Protein AF-A0A6I2ZTN4-F1 (afdb_monomer_lite)

Foldseek 3Di:
DDDDDDDDDDDDPDPDDDPPDDPPPVVVVVVVVVVVVVVVVVVVVCCVPPPDDPDDDPPHDPDPCLVVVLCVLVVVLVVVLVVAPDLVPDPDPVSSVVNVVVNVVSVVVSVVVSVVD

pLDDT: mean 83.24, std 17.95, range [37.41, 98.5]

Sequence (117 aa):
MEAPDTSSNPPPVGAEPDDQQAPPKRRRFTYFITLFAILALMGGWVYLIFFYDPGLMIDELADPTFPTQAEKICAASVAEIEKLPLANLASTPAERAGNVETSNTILRQMIQDLRPI

Secondary structure (DSSP, 8-state):
---------------------PPPHHHHHHHHHHHHHHHHHHHHHHHHHHT---SS-TTS-S-TTHHHHHHHHHHHHHHHHTTSPPGGG-SSHHHHHHHHHHHHHHHHHHHHHHTT-

Structure (mmCIF, N/CA/C/O backbone):
data_AF-A0A6I2ZTN4-F1
#
_entry.id   AF-A0A6I2ZTN4-F1
#
loop_
_atom_site.group_PDB
_atom_site.id
_atom_site.type_symbol
_atom_site.label_atom_id
_atom_site.label_alt_id
_atom_site.label_comp_id
_atom_site.label_asym_id
_atom_site.label_entity_id
_atom_site.label_seq_id
_atom_site.pdbx_PDB_ins_code
_atom_site.Cartn_x
_atom_site.Cartn_y
_atom_site.Cartn_z
_atom_site.occupancy
_atom_site.B_iso_or_equiv
_atom_site.auth_seq_id
_atom_site.auth_comp_id
_atom_site.auth_asym_id
_atom_site.auth_atom_id
_atom_site.pdbx_PDB_model_num
ATOM 1 N N . MET A 1 1 ? 25.874 -22.462 -121.476 1.00 37.41 1 MET A N 1
ATOM 2 C CA . MET A 1 1 ? 27.154 -22.504 -120.745 1.00 37.41 1 MET A CA 1
ATOM 3 C C . MET A 1 1 ? 26.843 -22.270 -119.281 1.00 37.41 1 MET A C 1
ATOM 5 O O . MET A 1 1 ? 26.095 -21.343 -119.009 1.00 37.41 1 MET A O 1
ATOM 9 N N . GLU A 1 2 ? 27.348 -23.180 -118.447 1.00 40.94 2 GLU A N 1
ATOM 10 C CA . GLU A 1 2 ? 27.445 -23.233 -116.978 1.00 40.94 2 GLU A CA 1
ATOM 11 C C . GLU A 1 2 ? 26.260 -22.909 -116.036 1.00 40.94 2 GLU A C 1
ATOM 13 O O . GLU A 1 2 ? 25.616 -21.869 -116.105 1.00 40.94 2 GLU A O 1
ATOM 18 N N . ALA A 1 3 ? 26.084 -23.806 -115.058 1.00 48.31 3 ALA A N 1
ATOM 19 C CA . ALA A 1 3 ? 25.526 -23.589 -113.710 1.00 48.31 3 ALA A CA 1
ATOM 20 C C . ALA A 1 3 ? 26.700 -23.629 -112.687 1.00 48.31 3 ALA A C 1
ATOM 22 O O . ALA A 1 3 ? 27.813 -23.910 -113.142 1.00 48.31 3 ALA A O 1
ATOM 23 N N . PRO A 1 4 ? 26.532 -23.566 -111.340 1.00 69.12 4 PRO A N 1
ATOM 24 C CA . PRO A 1 4 ? 25.522 -22.969 -110.436 1.00 69.12 4 PRO A CA 1
ATOM 25 C C . PRO A 1 4 ? 26.177 -22.093 -109.315 1.00 69.12 4 PRO A C 1
ATOM 27 O O . PRO A 1 4 ? 27.392 -21.975 -109.268 1.00 69.12 4 PRO A O 1
ATOM 30 N N . ASP A 1 5 ? 25.398 -21.527 -108.376 1.00 42.06 5 ASP A N 1
ATOM 31 C CA . ASP A 1 5 ? 25.726 -21.598 -106.932 1.00 42.06 5 ASP A CA 1
ATOM 32 C C . ASP A 1 5 ? 24.545 -21.194 -106.023 1.00 42.06 5 ASP A C 1
ATOM 34 O O . ASP A 1 5 ? 23.751 -20.300 -106.313 1.00 42.06 5 ASP A O 1
ATOM 38 N N . THR A 1 6 ? 24.419 -21.933 -104.925 1.00 55.00 6 THR A N 1
ATOM 39 C CA . THR A 1 6 ? 23.403 -21.888 -103.859 1.00 55.00 6 THR A CA 1
ATOM 40 C C . THR A 1 6 ? 23.618 -20.743 -102.857 1.00 55.00 6 THR A C 1
ATOM 42 O O . THR A 1 6 ? 24.769 -20.508 -102.521 1.00 55.00 6 THR A O 1
ATOM 45 N N . SER A 1 7 ? 22.559 -20.143 -102.269 1.00 51.06 7 SER A N 1
ATOM 46 C CA . SER A 1 7 ? 22.416 -19.939 -100.796 1.00 51.06 7 SER A CA 1
ATOM 47 C C . SER A 1 7 ? 21.146 -19.151 -100.372 1.00 51.06 7 SER A C 1
ATOM 49 O O . SER A 1 7 ? 21.017 -17.963 -100.634 1.00 51.06 7 SER A O 1
ATOM 51 N N . SER A 1 8 ? 20.256 -19.835 -99.637 1.00 50.38 8 SER A N 1
ATOM 52 C CA . SER A 1 8 ? 19.590 -19.446 -98.366 1.00 50.38 8 SER A CA 1
ATOM 53 C C . SER A 1 8 ? 18.751 -18.147 -98.161 1.00 50.38 8 SER A C 1
ATOM 55 O O . SER A 1 8 ? 19.308 -17.062 -98.012 1.00 50.38 8 SER A O 1
ATOM 57 N N . ASN A 1 9 ? 17.478 -18.384 -97.772 1.00 56.47 9 ASN A N 1
ATOM 58 C CA . ASN A 1 9 ? 16.727 -17.851 -96.595 1.00 56.47 9 ASN A CA 1
ATOM 59 C C . ASN A 1 9 ? 15.637 -16.733 -96.755 1.00 56.47 9 ASN A C 1
ATOM 61 O O . ASN A 1 9 ? 15.630 -16.056 -97.775 1.00 56.47 9 ASN A O 1
ATOM 65 N N . PRO A 1 10 ? 14.655 -16.591 -95.810 1.00 61.75 10 PRO A N 1
ATOM 66 C CA . PRO A 1 10 ? 13.225 -16.963 -95.970 1.00 61.75 10 PRO A CA 1
ATOM 67 C C . PRO A 1 10 ? 12.239 -15.771 -95.619 1.00 61.75 10 PRO A C 1
ATOM 69 O O . PRO A 1 10 ? 12.687 -14.630 -95.700 1.00 61.75 10 PRO A O 1
ATOM 72 N N . PRO A 1 11 ? 10.914 -15.938 -95.320 1.00 56.41 11 PRO A N 1
ATOM 73 C CA . PRO A 1 11 ? 9.824 -15.001 -95.701 1.00 56.41 11 PRO A CA 1
ATOM 74 C C . PRO A 1 11 ? 9.444 -13.919 -94.632 1.00 56.41 11 PRO A C 1
ATOM 76 O O . PRO A 1 11 ? 10.148 -13.781 -93.635 1.00 56.41 11 PRO A O 1
ATOM 79 N N . PRO A 1 12 ? 8.379 -13.102 -94.843 1.00 53.00 12 PRO A N 1
ATOM 80 C CA . PRO A 1 12 ? 8.416 -11.640 -94.701 1.00 53.00 12 PRO A CA 1
ATOM 81 C C . PRO A 1 12 ? 8.537 -11.137 -93.245 1.00 53.00 12 PRO A C 1
ATOM 83 O O . PRO A 1 12 ? 7.762 -11.513 -92.366 1.00 53.00 12 PRO A O 1
ATOM 86 N N . VAL A 1 13 ? 9.464 -10.207 -92.999 1.00 51.91 13 VAL A N 1
ATOM 87 C CA . VAL A 1 13 ? 9.596 -9.510 -91.710 1.00 51.91 13 VAL A CA 1
ATOM 88 C C . VAL A 1 13 ? 8.655 -8.309 -91.695 1.00 51.91 13 VAL A C 1
ATOM 90 O O . VAL A 1 13 ? 8.952 -7.249 -92.237 1.00 51.91 13 VAL A O 1
ATOM 93 N N . GLY A 1 14 ? 7.498 -8.514 -91.081 1.00 49.34 14 GLY A N 1
ATOM 94 C CA . GLY A 1 14 ? 6.516 -7.477 -90.782 1.00 49.34 14 GLY A CA 1
ATOM 95 C C . GLY A 1 14 ? 5.596 -7.889 -89.636 1.00 49.34 14 GLY A C 1
ATOM 96 O O . GLY A 1 14 ? 4.419 -7.556 -89.650 1.00 49.34 14 GLY A O 1
ATOM 97 N N . ALA A 1 15 ? 6.106 -8.670 -88.681 1.00 56.41 15 ALA A N 1
ATOM 98 C CA . ALA A 1 15 ? 5.506 -8.740 -87.358 1.00 56.41 15 ALA A CA 1
ATOM 99 C C . ALA A 1 15 ? 5.918 -7.456 -86.630 1.00 56.41 15 ALA A C 1
ATOM 101 O O . ALA A 1 15 ? 7.099 -7.276 -86.323 1.00 56.41 15 ALA A O 1
ATOM 102 N N . GLU A 1 16 ? 4.970 -6.542 -86.428 1.00 53.91 16 GLU A N 1
ATOM 103 C CA . GLU A 1 16 ? 5.158 -5.411 -85.523 1.00 53.91 16 GLU A CA 1
ATOM 104 C C . GLU A 1 16 ? 5.586 -5.940 -84.145 1.00 53.91 16 GLU A C 1
ATOM 106 O O . GLU A 1 16 ? 4.938 -6.842 -83.601 1.00 53.91 16 GLU A O 1
ATOM 111 N N . PRO A 1 17 ? 6.692 -5.434 -83.579 1.00 45.75 17 PRO A N 1
ATOM 112 C CA . PRO A 1 17 ? 7.083 -5.783 -82.234 1.00 45.75 17 PRO A CA 1
ATOM 113 C C . PRO A 1 17 ? 6.206 -5.010 -81.246 1.00 45.75 17 PRO A C 1
ATOM 115 O O . PRO A 1 17 ? 6.247 -3.787 -81.186 1.00 45.75 17 PRO A O 1
ATOM 118 N N . ASP A 1 18 ? 5.440 -5.774 -80.474 1.00 47.97 18 ASP A N 1
ATOM 119 C CA . ASP A 1 18 ? 5.418 -5.701 -79.013 1.00 47.97 18 ASP A CA 1
ATOM 120 C C . ASP A 1 18 ? 5.337 -4.287 -78.404 1.00 47.97 18 ASP A C 1
ATOM 122 O O . ASP A 1 18 ? 6.349 -3.637 -78.128 1.00 47.97 18 ASP A O 1
ATOM 126 N N . ASP A 1 19 ? 4.109 -3.856 -78.103 1.00 52.66 19 ASP A N 1
ATOM 127 C CA . ASP A 1 19 ? 3.814 -2.754 -77.184 1.00 52.66 19 ASP A CA 1
ATOM 128 C C . ASP A 1 19 ? 4.236 -3.124 -75.742 1.00 52.66 19 ASP A C 1
ATOM 130 O O . ASP A 1 19 ? 3.423 -3.249 -74.822 1.00 52.66 19 ASP A O 1
ATOM 134 N N . GLN A 1 20 ? 5.541 -3.267 -75.497 1.00 56.84 20 GLN A N 1
ATOM 135 C CA . GLN A 1 20 ? 6.100 -3.244 -74.149 1.00 56.84 20 GLN A CA 1
ATOM 136 C C . GLN A 1 20 ? 6.112 -1.802 -73.642 1.00 56.84 20 GLN A C 1
ATOM 138 O O . GLN A 1 20 ? 7.112 -1.080 -73.689 1.00 56.84 20 GLN A O 1
ATOM 143 N N . GLN A 1 21 ? 4.973 -1.373 -73.104 1.00 58.50 21 GLN A N 1
ATOM 144 C CA . GLN A 1 21 ? 4.884 -0.160 -72.302 1.00 58.50 21 GLN A CA 1
ATOM 145 C C . GLN A 1 21 ? 5.807 -0.269 -71.079 1.00 58.50 21 GLN A C 1
ATOM 147 O O . GLN A 1 21 ? 5.507 -0.928 -70.081 1.00 58.50 21 GLN A O 1
ATOM 152 N N . ALA A 1 22 ? 6.949 0.419 -71.141 1.00 61.03 22 ALA A N 1
ATOM 153 C CA . ALA A 1 22 ? 7.831 0.604 -69.997 1.00 61.03 22 ALA A CA 1
ATOM 154 C C . ALA A 1 22 ? 7.052 1.247 -68.827 1.00 61.03 22 ALA A C 1
ATOM 156 O O . ALA A 1 22 ? 6.319 2.221 -69.034 1.00 61.03 22 ALA A O 1
ATOM 157 N N . PRO A 1 23 ? 7.203 0.766 -67.577 1.00 56.59 23 PRO A N 1
ATOM 158 C CA . PRO A 1 23 ? 6.434 1.302 -66.462 1.00 56.59 23 PRO A CA 1
ATOM 159 C C . PRO A 1 23 ? 6.811 2.774 -66.214 1.00 56.59 23 PRO A C 1
ATOM 161 O O . PRO A 1 23 ? 8.002 3.097 -66.114 1.00 56.59 23 PRO A O 1
ATOM 164 N N . PRO A 1 24 ? 5.834 3.689 -66.063 1.00 55.78 24 PRO A N 1
ATOM 165 C CA . PRO A 1 24 ? 6.122 5.110 -65.920 1.00 55.78 24 PRO A CA 1
ATOM 166 C C . PRO A 1 24 ? 6.895 5.367 -64.619 1.00 55.78 24 PRO A C 1
ATOM 168 O O . PRO A 1 24 ? 6.435 5.023 -63.528 1.00 55.78 24 PRO A O 1
ATOM 171 N N . LYS A 1 25 ? 8.063 6.022 -64.721 1.00 59.12 25 LYS A N 1
ATOM 172 C CA . LYS A 1 25 ? 8.967 6.384 -63.601 1.00 59.12 25 LYS A CA 1
ATOM 173 C C . LYS A 1 25 ? 8.248 7.005 -62.388 1.00 59.12 25 LYS A C 1
ATOM 175 O O . LYS A 1 25 ? 8.674 6.791 -61.255 1.00 59.12 25 LYS A O 1
ATOM 180 N N . ARG A 1 26 ? 7.128 7.707 -62.609 1.00 62.16 26 ARG A N 1
ATOM 181 C CA . ARG A 1 26 ? 6.262 8.275 -61.559 1.00 62.16 26 ARG A CA 1
ATOM 182 C C . ARG A 1 26 ? 5.745 7.239 -60.559 1.00 62.16 26 ARG A C 1
ATOM 184 O O . ARG A 1 26 ? 5.685 7.555 -59.376 1.00 62.16 26 ARG A O 1
ATOM 191 N N . ARG A 1 27 ? 5.422 6.021 -61.009 1.00 64.31 27 ARG A N 1
ATOM 192 C CA . ARG A 1 27 ? 4.871 4.946 -60.168 1.00 64.31 27 ARG A CA 1
ATOM 193 C C . ARG A 1 27 ? 5.921 4.382 -59.206 1.00 64.31 27 ARG A C 1
ATOM 195 O O . ARG A 1 27 ? 5.624 4.119 -58.049 1.00 64.31 27 ARG A O 1
ATOM 202 N N . ARG A 1 28 ? 7.177 4.254 -59.654 1.00 71.19 28 ARG A N 1
ATOM 203 C CA . ARG A 1 28 ? 8.293 3.810 -58.796 1.00 71.19 28 ARG A CA 1
ATOM 204 C C . ARG A 1 28 ? 8.594 4.822 -57.694 1.00 71.19 28 ARG A C 1
ATOM 206 O O . ARG A 1 28 ? 8.755 4.428 -56.549 1.00 71.19 28 ARG A O 1
ATOM 213 N N . PHE A 1 29 ? 8.609 6.114 -58.020 1.00 82.38 29 PHE A N 1
ATOM 214 C CA . PHE A 1 29 ? 8.843 7.169 -57.031 1.00 82.38 29 PHE A CA 1
ATOM 215 C C . PHE A 1 29 ? 7.743 7.227 -55.962 1.00 82.38 29 PHE A C 1
ATOM 217 O O . PHE A 1 29 ? 8.044 7.351 -54.778 1.00 82.38 29 PHE A O 1
ATOM 224 N N . THR A 1 30 ? 6.478 7.050 -56.361 1.00 83.31 30 THR A N 1
ATOM 225 C CA . THR A 1 30 ? 5.369 6.948 -55.399 1.00 83.31 30 THR A CA 1
ATOM 226 C C . THR A 1 30 ? 5.529 5.736 -54.490 1.00 83.31 30 THR A C 1
ATOM 228 O O . THR A 1 30 ? 5.407 5.895 -53.283 1.00 83.31 30 THR A O 1
ATOM 231 N N . TYR A 1 31 ? 5.897 4.564 -55.020 1.00 89.06 31 TYR A N 1
ATOM 232 C CA . TYR A 1 31 ? 6.155 3.386 -54.182 1.00 89.06 31 TYR A CA 1
ATOM 233 C C . TYR A 1 31 ? 7.255 3.611 -53.141 1.00 89.06 31 TYR A C 1
ATOM 235 O O . TYR A 1 31 ? 7.081 3.209 -51.995 1.00 89.06 31 TYR A O 1
ATOM 243 N N . PHE A 1 32 ? 8.360 4.268 -53.505 1.00 92.94 32 PHE A N 1
ATOM 244 C CA . PHE A 1 32 ? 9.427 4.572 -52.547 1.00 92.94 32 PHE A CA 1
ATOM 245 C C . PHE A 1 32 ? 8.958 5.509 -51.433 1.00 92.94 32 PHE A C 1
ATOM 247 O O . PHE A 1 32 ? 9.250 5.253 -50.268 1.00 92.94 32 PHE A O 1
ATOM 254 N N . ILE A 1 33 ? 8.193 6.551 -51.771 1.00 94.06 33 ILE A N 1
ATOM 255 C CA . ILE A 1 33 ? 7.619 7.462 -50.772 1.00 94.06 33 ILE A CA 1
ATOM 256 C C . ILE A 1 33 ? 6.655 6.713 -49.854 1.00 94.06 33 ILE A C 1
ATOM 258 O O . ILE A 1 33 ? 6.731 6.860 -48.638 1.00 94.06 33 ILE A O 1
ATOM 262 N N . THR A 1 34 ? 5.767 5.891 -50.417 1.00 94.56 34 THR A N 1
ATOM 263 C CA . THR A 1 34 ? 4.806 5.111 -49.633 1.00 94.56 34 THR A CA 1
ATOM 264 C C . THR A 1 34 ? 5.515 4.134 -48.699 1.00 94.56 34 THR A C 1
ATOM 266 O O . THR A 1 34 ? 5.176 4.069 -47.521 1.00 94.56 34 THR A O 1
ATOM 269 N N . LEU A 1 35 ? 6.531 3.416 -49.186 1.00 96.06 35 LEU A N 1
ATOM 270 C CA . LEU A 1 35 ? 7.314 2.494 -48.365 1.00 96.06 35 LEU A CA 1
ATOM 271 C C . LEU A 1 35 ? 8.039 3.229 -47.234 1.00 96.06 35 LEU A C 1
ATOM 273 O O . LEU A 1 35 ? 7.985 2.793 -46.088 1.00 96.06 35 LEU A O 1
ATOM 277 N N . PHE A 1 36 ? 8.673 4.362 -47.538 1.00 97.06 36 PHE A N 1
ATOM 278 C CA . PHE A 1 36 ? 9.344 5.178 -46.533 1.00 97.06 36 PHE A CA 1
ATOM 279 C C . PHE A 1 36 ? 8.368 5.686 -45.467 1.00 97.06 36 PHE A C 1
ATOM 281 O O . PHE A 1 36 ? 8.665 5.588 -44.282 1.00 97.06 36 PHE A O 1
ATOM 288 N N . ALA A 1 37 ? 7.187 6.167 -45.865 1.00 96.50 37 ALA A N 1
ATOM 289 C CA . ALA A 1 37 ? 6.164 6.629 -44.930 1.00 96.50 37 ALA A CA 1
ATOM 290 C C . ALA A 1 37 ? 5.699 5.507 -43.988 1.00 96.50 37 ALA A C 1
ATOM 292 O O . ALA A 1 37 ? 5.572 5.730 -42.786 1.00 96.50 37 ALA A O 1
ATOM 293 N N . ILE A 1 38 ? 5.506 4.292 -44.513 1.00 97.31 38 ILE A N 1
ATOM 294 C CA . ILE A 1 38 ? 5.151 3.118 -43.703 1.00 97.31 38 ILE A CA 1
ATOM 295 C C . ILE A 1 38 ? 6.270 2.790 -42.711 1.00 97.31 38 ILE A C 1
ATOM 297 O O . ILE A 1 38 ? 5.996 2.582 -41.532 1.00 97.31 38 ILE A O 1
ATOM 301 N N . LEU A 1 39 ? 7.526 2.772 -43.161 1.00 97.69 39 LEU A N 1
ATOM 302 C CA . LEU A 1 39 ? 8.669 2.477 -42.295 1.00 97.69 39 LEU A CA 1
ATOM 303 C C . LEU A 1 39 ? 8.874 3.547 -41.221 1.00 97.69 39 LEU A C 1
ATOM 305 O O . LEU A 1 39 ? 9.145 3.204 -40.075 1.00 97.69 39 LEU A O 1
ATOM 309 N N . ALA A 1 40 ? 8.703 4.823 -41.562 1.00 97.12 40 ALA A N 1
ATOM 310 C CA . ALA A 1 40 ? 8.783 5.923 -40.608 1.00 97.12 40 ALA A CA 1
ATOM 311 C C . ALA A 1 40 ? 7.670 5.834 -39.556 1.00 97.12 40 ALA A C 1
ATOM 313 O O . ALA A 1 40 ? 7.935 6.010 -38.370 1.00 97.12 40 ALA A O 1
ATOM 314 N N . LEU A 1 41 ? 6.444 5.499 -39.969 1.00 97.81 41 LEU A N 1
ATOM 315 C CA . LEU A 1 41 ? 5.324 5.303 -39.051 1.00 97.81 41 LEU A CA 1
ATOM 316 C C . LEU A 1 41 ? 5.568 4.108 -38.121 1.00 97.81 41 LEU A C 1
ATOM 318 O O . LEU A 1 41 ? 5.439 4.240 -36.908 1.00 97.81 41 LEU A O 1
ATOM 322 N N . MET A 1 42 ? 5.970 2.961 -38.677 1.00 97.81 42 MET A N 1
ATOM 323 C CA . MET A 1 42 ? 6.320 1.763 -37.906 1.00 97.81 42 MET A CA 1
ATOM 324 C C . MET A 1 42 ? 7.462 2.039 -36.923 1.00 97.81 42 MET A C 1
ATOM 326 O O . MET A 1 42 ? 7.366 1.682 -35.753 1.00 97.8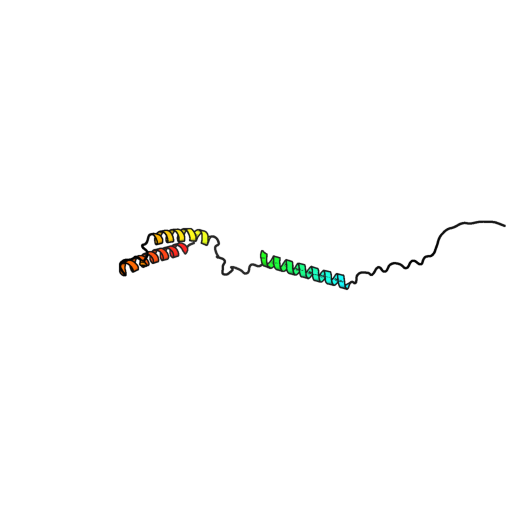1 42 MET A O 1
ATOM 330 N N . GLY A 1 43 ? 8.521 2.714 -37.376 1.00 97.31 43 GLY A N 1
ATOM 331 C CA . GLY A 1 43 ? 9.645 3.111 -36.532 1.00 97.31 43 GLY A CA 1
ATOM 332 C C . GLY A 1 43 ? 9.230 4.072 -35.419 1.00 97.31 43 GLY A C 1
ATOM 333 O O . GLY A 1 43 ? 9.661 3.903 -34.284 1.00 97.31 43 GLY A O 1
ATOM 334 N N . GLY A 1 44 ? 8.340 5.024 -35.715 1.00 96.69 44 GLY A N 1
ATOM 335 C CA . GLY A 1 44 ? 7.764 5.929 -34.722 1.00 96.69 44 GLY A CA 1
ATOM 336 C C . GLY A 1 44 ? 6.984 5.187 -33.638 1.00 96.69 44 GLY A C 1
ATOM 337 O O . GLY A 1 44 ? 7.189 5.450 -32.459 1.00 96.69 44 GLY A O 1
ATOM 338 N N . TRP A 1 45 ? 6.160 4.206 -34.012 1.00 96.56 45 TRP A N 1
ATOM 339 C CA . TRP A 1 45 ? 5.447 3.368 -33.041 1.00 96.56 45 TRP A CA 1
ATOM 340 C C . TRP A 1 45 ? 6.389 2.530 -32.179 1.00 96.56 45 TRP A C 1
ATOM 342 O O . TRP A 1 45 ? 6.218 2.483 -30.966 1.00 96.56 45 TRP A O 1
ATOM 352 N N . VAL A 1 46 ? 7.404 1.902 -32.780 1.00 96.19 46 VAL A N 1
ATOM 353 C CA . VAL A 1 46 ? 8.416 1.143 -32.028 1.00 96.19 46 VAL A CA 1
ATOM 354 C C . VAL A 1 46 ? 9.152 2.054 -31.047 1.00 96.19 46 VAL A C 1
ATOM 356 O O . VAL A 1 46 ? 9.331 1.690 -29.889 1.00 96.19 46 VAL A O 1
ATOM 359 N N . TYR A 1 47 ? 9.539 3.253 -31.480 1.00 93.81 47 TYR A N 1
ATOM 360 C CA . TYR A 1 47 ? 10.163 4.233 -30.601 1.00 93.81 47 TYR A CA 1
ATOM 361 C C . TYR A 1 47 ? 9.243 4.609 -29.436 1.00 93.81 47 TYR A C 1
ATOM 363 O O . TYR A 1 47 ? 9.669 4.532 -28.288 1.00 93.81 47 TYR A O 1
ATOM 371 N N . LEU A 1 48 ? 7.977 4.936 -29.713 1.00 91.12 48 LEU A N 1
ATOM 372 C CA . LEU A 1 48 ? 7.017 5.334 -28.683 1.00 91.12 48 LEU A CA 1
ATOM 373 C C . LEU A 1 48 ? 6.720 4.234 -27.658 1.00 91.12 48 LEU A C 1
ATOM 375 O O . LEU A 1 48 ? 6.526 4.544 -26.493 1.00 91.12 48 LEU A O 1
ATOM 379 N N . ILE A 1 49 ? 6.669 2.970 -28.080 1.00 88.19 49 ILE A N 1
ATOM 380 C CA . ILE A 1 49 ? 6.306 1.852 -27.197 1.00 88.19 49 ILE A CA 1
ATOM 381 C C . ILE A 1 49 ? 7.503 1.359 -26.376 1.00 88.19 49 ILE A C 1
ATOM 383 O O . ILE A 1 49 ? 7.325 0.951 -25.233 1.00 88.19 49 ILE A O 1
ATOM 387 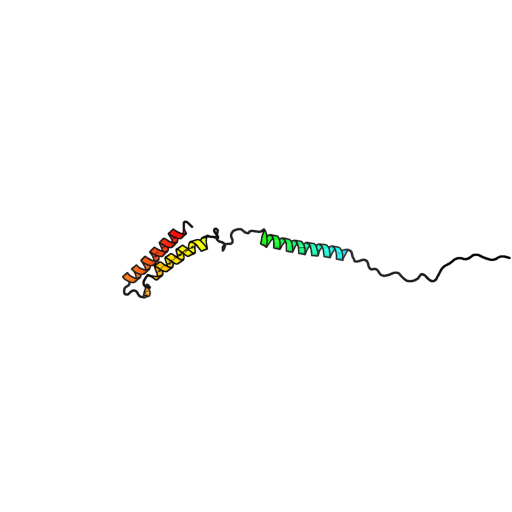N N . PHE A 1 50 ? 8.706 1.345 -26.956 1.00 87.19 50 PHE A N 1
ATOM 388 C CA . PHE A 1 50 ? 9.853 0.656 -26.350 1.00 87.19 50 PHE A CA 1
ATOM 389 C C . PHE A 1 50 ? 10.967 1.577 -25.854 1.00 87.19 50 PHE A C 1
ATOM 391 O O . PHE A 1 50 ? 11.781 1.145 -25.044 1.00 87.19 50 PHE A O 1
ATOM 398 N N . PHE A 1 51 ? 11.054 2.807 -26.361 1.00 85.75 51 PHE A N 1
ATOM 399 C CA . PHE A 1 51 ? 12.194 3.694 -26.098 1.00 85.75 51 PHE A CA 1
ATOM 400 C C . PHE A 1 51 ? 11.789 5.047 -25.519 1.00 85.75 51 PHE A C 1
ATOM 402 O O . PHE A 1 51 ? 12.584 5.672 -24.820 1.00 85.75 51 PHE A O 1
AT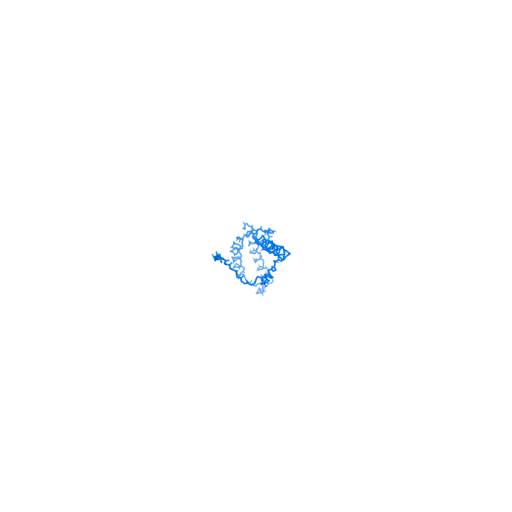OM 409 N N . TYR A 1 52 ? 10.586 5.519 -25.827 1.00 83.25 52 TYR A N 1
ATOM 410 C CA . TYR A 1 52 ? 10.045 6.745 -25.273 1.00 83.25 52 TYR A CA 1
ATOM 411 C C . TYR A 1 52 ? 9.415 6.453 -23.914 1.00 83.25 52 TYR A C 1
ATOM 413 O O . TYR A 1 52 ? 8.312 5.922 -23.829 1.00 83.25 52 TYR A O 1
ATOM 421 N N . ASP A 1 53 ? 10.131 6.819 -22.862 1.00 78.12 53 ASP A N 1
ATOM 422 C CA . ASP A 1 53 ? 9.618 6.824 -21.500 1.00 78.12 53 ASP A CA 1
ATOM 423 C C . ASP A 1 53 ? 9.204 8.267 -21.150 1.00 78.12 53 ASP A C 1
ATOM 425 O O . ASP A 1 53 ? 10.078 9.140 -21.054 1.00 78.12 53 ASP A O 1
ATOM 429 N N . PRO A 1 54 ? 7.896 8.574 -21.019 1.00 71.19 54 PRO A N 1
ATOM 430 C CA . PRO A 1 54 ? 7.430 9.902 -20.620 1.00 71.19 54 PRO A CA 1
ATOM 431 C C . PRO A 1 54 ? 7.763 10.247 -19.153 1.00 71.19 54 PRO A C 1
ATOM 433 O O . PRO A 1 54 ? 7.413 11.340 -18.699 1.00 71.19 54 PRO A O 1
ATOM 436 N N . GLY A 1 55 ? 8.456 9.362 -18.429 1.00 71.56 55 GLY A N 1
ATOM 437 C CA . GLY A 1 55 ? 8.668 9.413 -16.990 1.00 71.56 55 GLY A CA 1
ATOM 438 C C . GLY A 1 55 ? 7.553 8.680 -16.248 1.00 71.56 55 GLY A C 1
ATOM 439 O O . GLY A 1 55 ? 6.665 8.094 -16.864 1.00 71.56 55 GLY A O 1
ATOM 440 N N . LEU A 1 56 ? 7.576 8.756 -14.911 1.00 65.12 56 LEU A N 1
ATOM 441 C CA . LEU A 1 56 ? 6.535 8.179 -14.055 1.00 65.12 56 LEU A CA 1
ATOM 442 C C . LEU A 1 56 ? 5.152 8.651 -14.511 1.00 65.12 56 LEU A C 1
ATOM 444 O O . LEU A 1 56 ? 4.817 9.837 -14.389 1.00 65.12 56 LEU A O 1
ATOM 448 N N . MET A 1 57 ? 4.349 7.717 -15.023 1.00 68.19 57 MET A N 1
ATOM 449 C CA . MET A 1 57 ? 2.933 7.986 -15.217 1.00 68.19 57 MET A CA 1
ATOM 450 C C . MET A 1 57 ? 2.315 8.284 -13.845 1.00 68.19 57 MET A C 1
ATOM 452 O O . MET A 1 57 ? 2.790 7.806 -12.816 1.00 68.19 57 MET A O 1
ATOM 456 N N . ILE A 1 58 ? 1.282 9.128 -13.796 1.00 67.50 58 ILE A N 1
ATOM 457 C CA . ILE A 1 58 ? 0.705 9.596 -12.520 1.00 67.50 58 ILE A CA 1
ATOM 458 C C . ILE A 1 58 ? 0.148 8.445 -11.657 1.00 67.50 58 ILE A C 1
ATOM 460 O O . ILE A 1 58 ? -0.087 8.610 -10.462 1.00 67.50 58 ILE A O 1
ATOM 464 N N . ASP A 1 59 ? -0.081 7.300 -12.291 1.00 73.44 59 ASP A N 1
ATOM 465 C CA . ASP A 1 59 ? -0.579 6.032 -11.777 1.00 73.44 59 ASP A CA 1
ATOM 466 C C . ASP A 1 59 ? 0.522 4.990 -11.511 1.00 73.44 59 ASP A C 1
ATOM 468 O O . ASP A 1 59 ? 0.230 3.927 -10.962 1.00 73.44 59 ASP A O 1
ATOM 472 N N . GLU A 1 60 ? 1.783 5.285 -11.832 1.00 76.06 60 GLU A N 1
ATOM 473 C CA . GLU A 1 60 ? 2.914 4.408 -11.545 1.00 76.06 60 GLU A CA 1
ATOM 474 C C . GLU A 1 60 ? 3.577 4.795 -10.216 1.00 76.06 60 GLU A C 1
ATOM 476 O O . GLU A 1 60 ? 3.895 5.957 -9.952 1.00 76.06 60 GLU A O 1
ATOM 481 N N . LEU A 1 61 ? 3.765 3.810 -9.335 1.00 79.50 61 LEU A N 1
ATOM 482 C CA . LEU A 1 61 ? 4.474 4.028 -8.078 1.00 79.50 61 LEU A CA 1
ATOM 483 C C . LEU A 1 61 ? 5.980 4.104 -8.332 1.00 79.50 61 LEU A C 1
ATOM 485 O O . LEU A 1 61 ? 6.538 3.297 -9.069 1.00 79.50 61 LEU A O 1
ATOM 489 N N . ALA A 1 62 ? 6.650 5.017 -7.624 1.00 82.44 62 ALA A N 1
ATOM 490 C CA . ALA A 1 62 ? 8.109 5.128 -7.646 1.00 82.44 62 ALA A CA 1
ATOM 491 C C . ALA A 1 62 ? 8.817 3.845 -7.173 1.00 82.44 62 ALA A C 1
ATOM 493 O O . ALA A 1 62 ? 9.912 3.545 -7.644 1.00 82.44 62 ALA A O 1
ATOM 494 N N . ASP A 1 63 ? 8.191 3.093 -6.262 1.00 86.69 63 ASP A N 1
ATOM 495 C CA . ASP A 1 63 ? 8.652 1.777 -5.827 1.00 86.69 63 ASP A CA 1
ATOM 496 C C . ASP A 1 63 ? 7.604 0.699 -6.178 1.00 86.69 63 ASP A C 1
ATOM 498 O O . ASP A 1 63 ? 6.531 0.660 -5.565 1.00 86.69 63 ASP A O 1
ATOM 502 N N . PRO A 1 64 ? 7.898 -0.216 -7.123 1.00 86.31 64 PRO A N 1
ATOM 503 C CA . PRO A 1 64 ? 6.980 -1.291 -7.498 1.00 86.31 64 PRO A CA 1
ATOM 504 C C . PRO A 1 64 ? 6.807 -2.353 -6.401 1.00 86.31 64 PRO A C 1
ATOM 506 O O . PRO A 1 64 ? 5.876 -3.156 -6.457 1.00 86.31 64 PRO A O 1
ATOM 509 N N . THR A 1 65 ? 7.688 -2.392 -5.398 1.00 90.12 65 THR A N 1
ATOM 510 C CA . THR A 1 65 ? 7.598 -3.326 -4.269 1.00 90.12 65 THR A CA 1
ATOM 511 C C . THR A 1 65 ? 6.674 -2.824 -3.162 1.00 90.12 65 THR A C 1
ATOM 513 O O . THR A 1 65 ? 6.148 -3.645 -2.400 1.00 90.12 65 THR A O 1
ATOM 516 N N . PHE A 1 66 ? 6.415 -1.512 -3.111 1.00 92.06 66 PHE A N 1
ATOM 517 C CA . PHE A 1 66 ? 5.599 -0.874 -2.080 1.00 92.06 66 PHE A CA 1
ATOM 518 C C . PHE A 1 66 ? 4.236 -1.557 -1.881 1.00 92.06 66 PHE A C 1
ATOM 520 O O . PHE A 1 66 ? 3.941 -1.904 -0.741 1.00 92.06 66 PHE A O 1
ATOM 527 N N . PRO A 1 67 ? 3.426 -1.876 -2.918 1.00 93.31 67 PRO A N 1
ATOM 528 C CA . PRO A 1 67 ? 2.117 -2.504 -2.710 1.00 93.31 67 PRO A CA 1
ATOM 529 C C . PRO A 1 67 ? 2.197 -3.843 -1.969 1.00 93.31 67 PRO A C 1
ATOM 531 O O . PRO A 1 67 ? 1.387 -4.125 -1.092 1.00 93.31 67 PRO A O 1
ATOM 534 N N . THR A 1 68 ? 3.209 -4.659 -2.276 1.00 94.19 68 THR A N 1
ATOM 535 C CA . THR A 1 68 ? 3.378 -5.984 -1.655 1.00 94.19 68 THR A CA 1
ATOM 536 C C . THR A 1 68 ? 3.818 -5.871 -0.194 1.00 94.19 68 THR A C 1
ATOM 538 O O . THR A 1 68 ? 3.456 -6.706 0.639 1.00 94.19 68 THR A O 1
ATOM 541 N N . GLN A 1 69 ? 4.624 -4.858 0.125 1.00 94.62 69 GLN A N 1
ATOM 542 C CA . GLN A 1 69 ? 5.062 -4.585 1.492 1.00 94.62 69 GLN A CA 1
ATOM 543 C C . GLN A 1 69 ? 3.932 -3.948 2.315 1.00 94.62 69 GLN A C 1
ATOM 545 O O . GLN A 1 69 ? 3.637 -4.418 3.416 1.00 94.62 69 GLN A O 1
ATOM 550 N N . ALA A 1 70 ? 3.253 -2.954 1.742 1.00 96.31 70 ALA A N 1
ATOM 551 C CA . ALA A 1 70 ? 2.138 -2.237 2.344 1.00 96.31 70 ALA A CA 1
ATOM 552 C C . ALA A 1 70 ? 0.962 -3.162 2.674 1.00 96.31 70 ALA A C 1
ATOM 554 O O . ALA A 1 70 ? 0.402 -3.057 3.762 1.00 96.31 70 ALA A O 1
ATOM 555 N N . GLU A 1 71 ? 0.635 -4.119 1.799 1.00 97.31 71 GLU A N 1
ATOM 556 C CA . GLU A 1 71 ? -0.466 -5.065 2.015 1.00 97.31 71 GLU A CA 1
ATOM 557 C C . GLU A 1 71 ? -0.339 -5.819 3.344 1.00 97.31 71 GLU A C 1
ATOM 559 O O . GLU A 1 71 ? -1.321 -5.991 4.059 1.00 97.31 71 GLU A O 1
ATOM 564 N N . LYS A 1 72 ? 0.878 -6.213 3.739 1.00 96.81 72 LYS A N 1
ATOM 565 C CA . LYS A 1 72 ? 1.100 -6.925 5.009 1.00 96.81 72 LYS A CA 1
ATOM 566 C C . LYS A 1 72 ? 0.743 -6.060 6.219 1.00 96.81 72 LYS A C 1
ATOM 568 O O . LYS A 1 72 ? 0.166 -6.560 7.182 1.00 96.81 72 LYS A O 1
ATOM 573 N N . ILE A 1 73 ? 1.083 -4.773 6.159 1.00 97.69 73 ILE A N 1
ATOM 574 C CA . ILE A 1 73 ? 0.826 -3.793 7.221 1.00 97.69 73 ILE A CA 1
ATOM 575 C C . ILE A 1 73 ? -0.670 -3.452 7.263 1.00 97.69 73 ILE A C 1
ATOM 577 O O . ILE A 1 73 ? -1.290 -3.469 8.331 1.00 97.69 73 ILE A O 1
ATOM 581 N N . CYS A 1 74 ? -1.270 -3.207 6.096 1.00 98.00 74 CYS A N 1
ATOM 582 C CA . CYS A 1 74 ? -2.693 -2.918 5.954 1.00 98.00 74 CYS A CA 1
ATOM 583 C C . CYS A 1 74 ? -3.558 -4.092 6.427 1.00 98.00 74 CYS A C 1
ATOM 585 O O . CYS A 1 74 ? -4.457 -3.887 7.238 1.00 98.00 74 CYS A O 1
ATOM 587 N N . ALA A 1 75 ? -3.259 -5.322 6.000 1.00 98.25 75 ALA A N 1
ATOM 588 C CA . ALA A 1 75 ? -4.009 -6.513 6.393 1.00 98.25 75 ALA A CA 1
ATOM 589 C C . ALA A 1 75 ? -3.961 -6.752 7.910 1.00 98.25 75 ALA A C 1
ATOM 591 O O . ALA A 1 75 ? -4.989 -7.039 8.524 1.00 98.25 75 ALA A O 1
ATOM 592 N N . ALA A 1 76 ? -2.793 -6.573 8.538 1.00 97.69 76 ALA A N 1
ATOM 593 C CA . ALA A 1 76 ? -2.668 -6.659 9.992 1.00 97.69 76 ALA A CA 1
ATOM 594 C C . ALA A 1 76 ? -3.513 -5.587 10.703 1.00 97.69 76 ALA A C 1
ATOM 596 O O . ALA A 1 76 ? -4.224 -5.888 11.659 1.00 97.69 76 ALA A O 1
ATOM 597 N N . SER A 1 77 ? -3.493 -4.350 10.203 1.00 98.12 77 SER A N 1
ATOM 598 C CA . SER A 1 77 ? -4.256 -3.236 10.781 1.00 98.12 77 SER A CA 1
ATOM 599 C C . SER A 1 77 ? -5.768 -3.427 10.636 1.00 98.12 77 SER A C 1
ATOM 601 O O . SER A 1 77 ? -6.514 -3.174 11.580 1.00 98.12 77 SER A O 1
ATOM 603 N N . VAL A 1 78 ? -6.224 -3.926 9.482 1.00 97.88 78 VAL A N 1
ATOM 604 C CA . VAL A 1 78 ? -7.628 -4.298 9.251 1.00 97.88 78 VAL A CA 1
ATOM 605 C C . VAL A 1 78 ? -8.059 -5.377 10.239 1.00 97.88 78 VAL A C 1
ATOM 607 O O . VAL A 1 78 ? -9.079 -5.208 10.901 1.00 97.88 78 VAL A O 1
ATOM 610 N N . ALA A 1 79 ? -7.253 -6.428 10.416 1.00 98.00 79 ALA A N 1
ATOM 611 C CA . ALA A 1 79 ? -7.557 -7.499 11.359 1.00 98.00 79 ALA A CA 1
ATOM 612 C C . ALA A 1 79 ? -7.666 -7.005 12.814 1.00 98.00 79 ALA A C 1
ATOM 614 O O . ALA A 1 79 ? -8.452 -7.551 13.584 1.00 98.00 79 ALA A O 1
ATOM 615 N N . GLU A 1 80 ? -6.910 -5.977 13.215 1.00 97.38 80 GLU A N 1
ATOM 616 C CA . GLU A 1 80 ? -7.072 -5.351 14.534 1.00 97.38 80 GLU A CA 1
ATOM 617 C C . GLU A 1 80 ? -8.347 -4.501 14.628 1.00 97.38 80 GLU A C 1
ATOM 619 O O . GLU A 1 80 ? -9.056 -4.569 15.633 1.00 97.38 80 GLU A O 1
ATOM 624 N N . ILE A 1 81 ? -8.679 -3.735 13.585 1.00 96.94 81 ILE A N 1
ATOM 625 C CA . ILE A 1 81 ? -9.902 -2.917 13.549 1.00 96.94 81 ILE A CA 1
ATOM 626 C C . ILE A 1 81 ? -11.155 -3.801 13.582 1.00 96.94 81 ILE A C 1
ATOM 628 O O . ILE A 1 81 ? -12.115 -3.467 14.272 1.00 96.94 81 ILE A O 1
ATOM 632 N N . GLU A 1 82 ? -11.148 -4.945 12.896 1.00 96.12 82 GLU A N 1
ATOM 633 C CA . GLU A 1 82 ? -12.276 -5.888 12.862 1.00 96.12 82 GLU A CA 1
ATOM 634 C C . GLU A 1 82 ? -12.603 -6.512 14.227 1.00 96.12 82 GLU A C 1
ATOM 636 O O . GLU A 1 82 ? -13.720 -6.985 14.439 1.00 96.12 82 GLU A O 1
ATOM 641 N N . LYS A 1 83 ? -11.667 -6.482 15.184 1.00 95.56 83 LYS A N 1
ATOM 642 C CA . LYS A 1 83 ? -11.920 -6.926 16.565 1.00 95.56 83 LYS A CA 1
ATOM 643 C C . LYS A 1 83 ? -12.724 -5.908 17.373 1.00 95.56 83 LYS A C 1
ATOM 645 O O . LYS A 1 83 ? -13.222 -6.247 18.448 1.00 95.56 83 LYS A O 1
ATOM 650 N N . LEU A 1 84 ? -12.823 -4.662 16.907 1.00 94.38 84 LEU A N 1
ATOM 651 C CA . LEU A 1 84 ? -13.536 -3.606 17.614 1.00 94.38 84 LEU A CA 1
ATOM 652 C C . LEU A 1 84 ? -15.050 -3.721 17.383 1.00 94.38 84 LEU A C 1
ATOM 654 O O . LEU A 1 84 ? -15.490 -4.021 16.271 1.00 94.38 84 LEU A O 1
ATOM 658 N N . PRO A 1 85 ? -15.885 -3.432 18.399 1.00 93.56 85 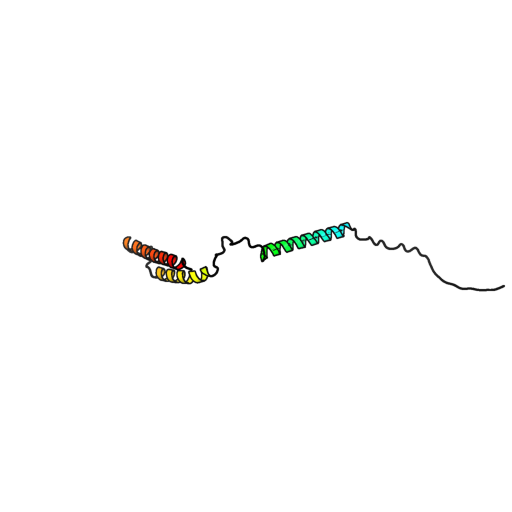PRO A N 1
ATOM 659 C CA . PRO A 1 85 ? -17.324 -3.378 18.199 1.00 93.56 85 PRO A CA 1
ATOM 660 C C . PRO A 1 85 ? -17.675 -2.259 17.218 1.00 93.56 85 PRO A C 1
ATOM 662 O O . PRO A 1 85 ? -17.201 -1.124 17.354 1.00 93.56 85 PRO A O 1
ATOM 665 N N . LEU A 1 86 ? -18.560 -2.556 16.264 1.00 90.56 86 LEU A N 1
ATOM 666 C CA . LEU A 1 86 ? -19.043 -1.551 15.325 1.00 90.56 86 LEU A CA 1
ATOM 667 C C . LEU A 1 86 ? -19.630 -0.355 16.085 1.00 90.56 86 LEU A C 1
ATOM 669 O O . LEU A 1 86 ? -20.468 -0.498 16.975 1.00 90.56 86 LEU A O 1
ATOM 673 N N . ALA A 1 87 ? -19.205 0.847 15.704 1.00 89.25 87 ALA A N 1
ATOM 674 C CA . ALA A 1 87 ? -19.570 2.091 16.376 1.00 89.25 87 ALA A CA 1
ATOM 675 C C . ALA A 1 87 ? -21.095 2.324 16.452 1.00 89.25 87 ALA A C 1
ATOM 677 O O . ALA A 1 87 ? -21.585 2.944 17.394 1.00 89.25 87 ALA A O 1
ATOM 678 N N . ASN A 1 88 ? -21.863 1.825 15.479 1.00 89.88 88 ASN A N 1
ATOM 679 C CA . ASN A 1 88 ? -23.325 1.930 15.463 1.00 89.88 88 ASN A CA 1
ATOM 680 C C . ASN A 1 88 ? -24.025 0.980 16.451 1.00 89.88 88 ASN A C 1
ATOM 682 O O . ASN A 1 88 ? -25.207 1.176 16.715 1.00 89.88 88 ASN A O 1
ATOM 686 N N . LEU A 1 89 ? -23.322 -0.025 16.978 1.00 94.31 89 LEU A N 1
ATOM 687 C CA . LEU A 1 89 ? -23.840 -0.966 17.974 1.00 94.31 89 LEU A CA 1
ATOM 688 C C . LEU A 1 89 ? -23.545 -0.532 19.417 1.00 94.31 89 LEU A C 1
ATOM 690 O O . LEU A 1 89 ? -24.051 -1.151 20.350 1.00 94.31 89 LEU A O 1
ATOM 694 N N . ALA A 1 90 ? -22.744 0.519 19.613 1.00 94.44 90 ALA A N 1
ATOM 695 C CA . ALA A 1 90 ? -22.422 1.041 20.936 1.00 94.44 90 ALA A CA 1
ATOM 696 C C . ALA A 1 90 ? -23.680 1.547 21.665 1.00 94.44 90 ALA A C 1
ATOM 698 O O . ALA A 1 90 ? -24.509 2.262 21.094 1.00 94.44 90 ALA A O 1
ATOM 699 N N . SER A 1 91 ? -23.789 1.226 22.954 1.00 95.44 91 SER A N 1
ATOM 700 C CA . SER A 1 91 ? -24.956 1.547 23.785 1.00 95.44 91 SER A CA 1
ATOM 701 C C . SER A 1 91 ? -24.979 3.010 24.224 1.00 95.44 91 SER A C 1
ATOM 703 O O . SER A 1 91 ? -26.035 3.549 24.556 1.00 95.44 91 SER A O 1
ATOM 705 N N . THR A 1 92 ? -23.819 3.676 24.231 1.00 96.88 92 THR A N 1
ATOM 706 C CA . THR A 1 92 ? -23.700 5.086 24.624 1.00 96.88 92 THR A CA 1
ATOM 707 C C . THR A 1 92 ? -22.857 5.900 23.638 1.00 96.88 92 THR A C 1
ATOM 709 O O . THR A 1 92 ? -21.982 5.357 22.958 1.00 96.88 92 THR A O 1
ATOM 712 N N . PRO A 1 93 ? -23.052 7.232 23.568 1.00 96.38 93 PRO A N 1
ATOM 713 C CA . PRO A 1 93 ? -22.183 8.102 22.776 1.00 96.38 93 PRO A CA 1
ATOM 714 C C . PRO A 1 93 ? -20.711 8.050 23.204 1.00 96.38 93 PRO A C 1
ATOM 716 O O . PRO A 1 93 ? -19.835 8.136 22.347 1.00 96.38 93 PRO A O 1
ATOM 719 N N . ALA A 1 94 ? -20.441 7.902 24.505 1.00 96.56 94 ALA A N 1
ATOM 720 C CA . ALA A 1 94 ? -19.082 7.827 25.038 1.00 96.56 94 ALA A CA 1
ATOM 721 C C . ALA A 1 94 ? -18.368 6.543 24.589 1.00 96.56 94 ALA A C 1
ATOM 723 O O . ALA A 1 94 ? -17.235 6.601 24.125 1.00 96.56 94 ALA A O 1
ATOM 724 N N . GLU A 1 95 ? -19.056 5.402 24.652 1.00 95.81 95 GLU A N 1
ATOM 725 C CA . GLU A 1 95 ? -18.553 4.121 24.143 1.00 95.81 95 GLU A CA 1
ATOM 726 C C . GLU A 1 95 ? -18.288 4.187 22.634 1.00 95.81 95 GLU A C 1
ATOM 728 O O . GLU A 1 95 ? -17.210 3.816 22.175 1.00 95.81 95 GLU A O 1
ATOM 733 N N . ARG A 1 96 ? -19.226 4.752 21.859 1.00 96.06 96 ARG A N 1
ATOM 734 C CA . ARG A 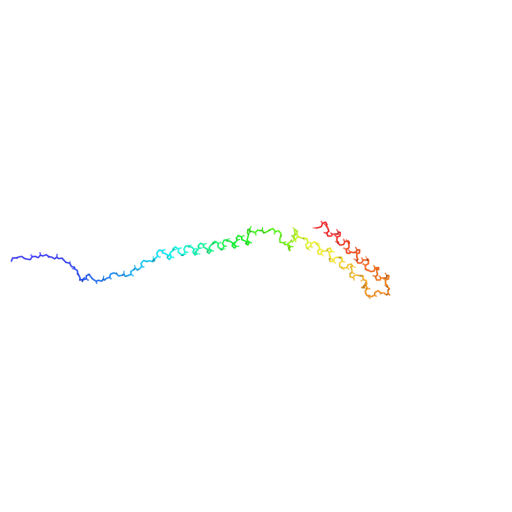1 96 ? -19.043 4.951 20.416 1.00 96.06 96 ARG A CA 1
ATOM 735 C C . ARG A 1 96 ? -17.800 5.783 20.109 1.00 96.06 96 ARG A C 1
ATOM 737 O O . ARG A 1 96 ? -17.036 5.432 19.214 1.00 96.06 96 ARG A O 1
ATOM 744 N N . ALA A 1 97 ? -17.621 6.891 20.828 1.00 96.56 97 ALA A N 1
ATOM 745 C CA . ALA A 1 97 ? -16.453 7.749 20.675 1.00 96.56 97 ALA A CA 1
ATOM 746 C C . ALA A 1 97 ? -15.160 6.997 21.026 1.00 96.56 97 ALA A C 1
ATOM 748 O O . ALA A 1 97 ? -14.181 7.121 20.297 1.00 96.56 97 ALA A O 1
ATOM 749 N N . GLY A 1 98 ? -15.183 6.168 22.076 1.00 95.62 98 GLY A N 1
ATOM 750 C CA . GLY A 1 98 ? -14.075 5.288 22.445 1.00 95.62 98 GLY A CA 1
ATOM 751 C C . GLY A 1 98 ? -13.680 4.333 21.317 1.00 95.62 98 GLY A C 1
ATOM 752 O O . GLY A 1 98 ? -12.518 4.322 20.920 1.00 95.62 98 GLY A O 1
ATOM 753 N N . ASN A 1 99 ? -14.643 3.609 20.737 1.00 95.38 99 ASN A N 1
ATOM 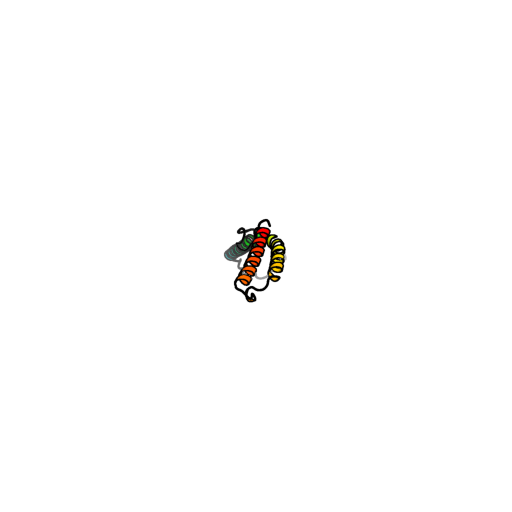754 C CA . ASN A 1 99 ? -14.376 2.669 19.641 1.00 95.38 99 ASN A CA 1
ATOM 755 C C . ASN A 1 99 ? -13.771 3.377 18.419 1.00 95.38 99 ASN A C 1
ATOM 757 O O . ASN A 1 99 ? -12.797 2.896 17.846 1.00 95.38 99 ASN A O 1
ATOM 761 N N . VAL A 1 100 ? -14.310 4.544 18.043 1.00 96.12 100 VAL A N 1
ATOM 762 C CA . VAL A 1 100 ? -13.777 5.349 16.931 1.00 96.12 100 VAL A CA 1
ATOM 763 C C . VAL A 1 100 ? -12.355 5.828 17.223 1.00 96.12 100 VAL A C 1
ATOM 765 O O . VAL A 1 100 ? -11.500 5.774 16.340 1.00 96.12 100 VAL A O 1
ATOM 768 N N . GLU A 1 101 ? -12.070 6.266 18.449 1.00 97.00 101 GLU A N 1
ATOM 769 C CA . GLU A 1 101 ? -10.730 6.720 18.825 1.00 97.00 101 GLU A CA 1
ATOM 770 C C . GLU A 1 101 ? -9.709 5.575 18.811 1.00 97.00 101 GLU A C 1
ATOM 772 O O . GLU A 1 101 ? -8.574 5.756 18.355 1.00 97.00 101 GLU A O 1
ATOM 777 N N . THR A 1 102 ? -10.112 4.373 19.233 1.00 96.94 102 THR A N 1
ATOM 778 C CA . THR A 1 102 ? -9.276 3.173 19.112 1.00 96.94 102 THR A CA 1
ATOM 779 C C . THR A 1 102 ? -8.998 2.839 17.645 1.00 96.94 102 THR A C 1
ATOM 781 O O . THR A 1 102 ? -7.831 2.689 17.282 1.00 96.94 102 THR A O 1
ATOM 784 N N . SER A 1 103 ? -10.015 2.829 16.774 1.00 97.06 103 SER A N 1
ATOM 785 C CA . SER A 1 103 ? -9.823 2.612 15.329 1.00 97.06 103 SER A CA 1
ATOM 786 C C . SER A 1 103 ? -8.888 3.651 14.702 1.00 97.06 103 SER A C 1
ATOM 788 O O . SER A 1 103 ? -7.983 3.301 13.946 1.00 97.06 103 SER A O 1
ATOM 790 N N . ASN A 1 104 ? -9.052 4.931 15.048 1.00 97.62 104 ASN A N 1
ATOM 791 C CA . ASN A 1 104 ? -8.184 6.009 14.567 1.00 97.62 104 ASN A CA 1
ATOM 792 C C . ASN A 1 104 ? -6.737 5.841 15.039 1.00 97.62 104 ASN A C 1
ATOM 794 O O . ASN A 1 104 ? -5.800 6.191 14.323 1.00 97.62 104 ASN A O 1
ATOM 798 N N . THR A 1 105 ? -6.538 5.321 16.249 1.00 98.38 105 THR A N 1
ATOM 799 C CA . THR A 1 105 ? -5.205 5.038 16.786 1.00 98.38 105 THR A CA 1
ATOM 800 C C . THR A 1 105 ? -4.519 3.928 15.995 1.00 98.38 105 THR A C 1
ATOM 802 O O . THR A 1 105 ? -3.374 4.114 15.588 1.00 98.38 105 THR A O 1
ATOM 805 N N . ILE A 1 106 ? -5.236 2.844 15.676 1.00 98.31 106 ILE A N 1
ATOM 806 C CA . ILE A 1 106 ? -4.723 1.765 14.816 1.00 98.31 106 ILE A CA 1
ATOM 807 C C . ILE A 1 106 ? -4.370 2.309 13.424 1.00 98.31 106 ILE A C 1
ATOM 809 O O . ILE A 1 106 ? -3.272 2.072 12.927 1.00 98.31 106 ILE A O 1
ATOM 813 N N . LEU A 1 107 ? -5.251 3.113 12.819 1.00 97.81 107 LEU A N 1
ATOM 814 C CA . LEU A 1 107 ? -5.007 3.693 11.496 1.00 97.81 107 LEU A CA 1
ATOM 815 C C . LEU A 1 107 ? -3.787 4.629 11.478 1.00 97.81 107 LEU A C 1
ATOM 817 O O . LEU A 1 107 ? -2.997 4.617 10.535 1.00 97.81 107 LEU A O 1
ATOM 821 N N . ARG A 1 108 ? -3.605 5.440 12.526 1.00 98.50 108 ARG A N 1
ATOM 822 C CA . ARG A 1 108 ? -2.423 6.303 12.660 1.00 98.50 108 ARG A CA 1
ATOM 823 C C . ARG A 1 108 ? -1.142 5.485 12.783 1.00 98.50 108 ARG A C 1
ATOM 825 O O . ARG A 1 108 ? -0.143 5.889 12.193 1.00 98.50 108 ARG A O 1
ATOM 832 N N . GLN A 1 109 ? -1.179 4.359 13.494 1.00 98.44 109 GLN A N 1
ATOM 833 C CA . GLN A 1 109 ? -0.039 3.448 13.575 1.00 98.44 109 GLN A CA 1
ATOM 834 C C . GLN A 1 109 ? 0.274 2.827 12.208 1.00 98.44 109 GLN A C 1
ATOM 836 O O . GLN A 1 109 ? 1.411 2.918 11.763 1.00 98.44 109 GLN A O 1
ATOM 841 N N . MET A 1 110 ? -0.735 2.334 11.482 1.00 98.31 110 MET A N 1
ATOM 842 C CA . MET A 1 110 ? -0.572 1.805 10.120 1.00 98.31 110 MET A CA 1
ATOM 843 C C . MET A 1 110 ? 0.152 2.803 9.204 1.00 98.31 110 MET A C 1
ATOM 845 O O . MET A 1 110 ? 1.097 2.450 8.510 1.00 98.31 110 MET A O 1
ATOM 849 N N . ILE A 1 111 ? -0.244 4.079 9.231 1.00 97.94 111 ILE A N 1
ATOM 850 C CA . ILE A 1 111 ? 0.399 5.132 8.426 1.00 97.94 111 ILE A CA 1
ATOM 851 C C . ILE A 1 111 ? 1.852 5.381 8.861 1.00 97.94 111 ILE A C 1
ATOM 853 O O . ILE A 1 111 ? 2.697 5.708 8.027 1.00 97.94 111 ILE A O 1
ATOM 857 N N . GLN A 1 112 ? 2.157 5.273 10.156 1.00 98.12 112 GLN A N 1
ATOM 858 C CA . GLN A 1 112 ? 3.535 5.384 10.643 1.00 98.12 112 GLN A CA 1
ATOM 859 C C . GLN A 1 112 ? 4.390 4.214 10.157 1.00 98.12 112 GLN A C 1
ATOM 861 O O . GLN A 1 112 ? 5.519 4.445 9.729 1.00 98.12 112 GLN A O 1
ATOM 866 N N . ASP A 1 113 ? 3.829 3.008 10.150 1.00 97.31 113 ASP A N 1
ATOM 867 C CA . ASP A 1 113 ? 4.499 1.784 9.707 1.00 97.31 113 ASP A CA 1
ATOM 868 C C . ASP A 1 113 ? 4.690 1.742 8.181 1.00 97.31 113 ASP A C 1
ATOM 870 O O . ASP A 1 113 ? 5.662 1.163 7.703 1.00 97.31 113 ASP A O 1
ATOM 874 N N . LEU A 1 114 ? 3.807 2.398 7.416 1.00 96.25 114 LEU A N 1
ATOM 875 C CA . LEU A 1 114 ? 3.909 2.542 5.957 1.00 96.25 114 LEU A CA 1
ATOM 876 C C . LEU A 1 114 ? 4.945 3.584 5.506 1.00 96.25 114 LEU A C 1
ATOM 878 O O . LEU A 1 114 ? 5.411 3.533 4.379 1.00 96.25 114 LEU A O 1
ATOM 882 N N . ARG A 1 115 ? 5.287 4.571 6.340 1.00 94.19 115 ARG A N 1
ATOM 883 C CA . ARG A 1 115 ? 6.205 5.661 5.959 1.00 94.19 115 ARG A CA 1
ATOM 884 C C . ARG A 1 115 ? 7.655 5.235 5.654 1.00 94.19 115 ARG A C 1
ATOM 886 O O . ARG A 1 115 ? 8.265 5.897 4.818 1.00 94.19 115 ARG A O 1
ATOM 893 N N . PRO A 1 116 ? 8.259 4.263 6.365 1.00 93.31 116 PRO A N 1
ATOM 894 C CA . PRO A 1 116 ? 9.637 3.847 6.108 1.00 93.31 116 PRO A CA 1
ATOM 895 C C . PRO A 1 116 ? 9.789 2.801 4.993 1.00 93.31 116 PRO A C 1
ATOM 897 O O . PRO A 1 116 ? 10.932 2.429 4.722 1.00 93.31 116 PRO A O 1
ATOM 900 N N . ILE A 1 117 ? 8.690 2.301 4.412 1.00 89.38 117 ILE A N 1
ATOM 901 C CA . ILE A 1 117 ? 8.712 1.343 3.293 1.00 89.38 117 ILE A CA 1
ATOM 902 C C . ILE A 1 117 ? 8.504 2.049 1.957 1.00 89.38 117 ILE A C 1
ATOM 904 O O . ILE A 1 117 ? 8.986 1.482 0.960 1.00 89.38 117 ILE A O 1
#

Radius of gyration: 44.13 Å; chains: 1; bounding box: 52×34×146 Å